Protein AF-A0A1X7LDT4-F1 (afdb_monomer_lite)

Secondary structure (DSSP, 8-state):
---EEEEESS--HHHHHHHHHHHHHHHHHHTSPPEEEEESS----SSGGGEEEEEEHHHHTSTT-S---SSPPPTT-EEEEEETTTEEEEEESSHHHHHHHHHHHHHHHHHHHTT-SS-PPPHHHHHSS---EETTEE---

Organism: NCBI:txid1852522

pLDDT: mean 74.38, std 17.43, range [28.86, 91.44]

Radius of gyration: 14.32 Å; chains: 1; bounding box: 38×32×32 Å

Foldseek 3Di:
DAAEEEEADDADPLQVVLVVLLQVLSCVLQVHRHYYHYDNEQDWDDQQLRYEYFEEVVSCPPPPHPDDDPDDDAQQDWDWDADRGHGIYIYHPHSVNSSVVSNVLSVLSVVVSVVDVPDSDRSCNSPVPDLPDDVHHRPDD

Structure (mmCIF, N/CA/C/O backbone):
data_AF-A0A1X7LDT4-F1
#
_entry.id   AF-A0A1X7LDT4-F1
#
loop_
_atom_site.group_PDB
_atom_site.id
_atom_site.type_symbol
_atom_site.label_atom_id
_atom_site.label_alt_id
_atom_site.label_comp_id
_atom_site.label_asym_id
_atom_site.label_entity_id
_atom_site.label_seq_id
_atom_site.pdbx_PD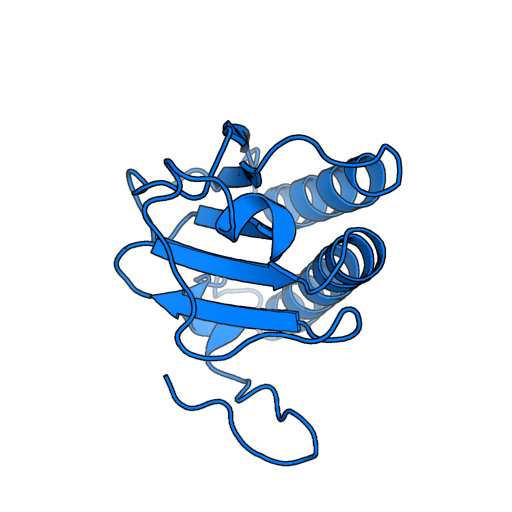B_ins_code
_atom_site.Cartn_x
_atom_site.Cartn_y
_atom_site.Cartn_z
_atom_site.occupancy
_atom_site.B_iso_or_equiv
_atom_site.auth_seq_id
_atom_site.auth_comp_id
_atom_site.auth_asym_id
_atom_site.auth_atom_id
_atom_site.pdbx_PDB_model_num
ATOM 1 N N . MET A 1 1 ? 5.882 2.091 -15.770 1.00 60.62 1 MET A N 1
ATOM 2 C CA . MET A 1 1 ? 5.693 3.532 -15.892 1.00 60.62 1 MET A CA 1
ATOM 3 C C . MET A 1 1 ? 6.177 4.168 -14.591 1.00 60.62 1 MET A C 1
ATOM 5 O O . MET A 1 1 ? 7.346 3.923 -14.309 1.00 60.62 1 MET A O 1
ATOM 9 N N . THR A 1 2 ? 5.415 4.981 -13.855 1.00 72.88 2 THR A N 1
ATOM 10 C CA . THR A 1 2 ? 5.862 5.616 -12.595 1.00 72.88 2 THR A CA 1
ATOM 11 C C . THR A 1 2 ? 5.106 5.005 -11.421 1.00 72.88 2 THR A C 1
ATOM 13 O O . THR A 1 2 ? 3.879 5.022 -11.416 1.00 72.88 2 THR A O 1
ATOM 16 N N . MET A 1 3 ? 5.834 4.502 -10.423 1.00 82.88 3 MET A N 1
ATOM 17 C CA . MET A 1 3 ? 5.241 3.898 -9.227 1.00 82.88 3 MET A CA 1
ATOM 18 C C . MET A 1 3 ? 4.590 4.942 -8.323 1.00 82.88 3 MET A C 1
ATOM 20 O O . MET A 1 3 ? 5.165 6.011 -8.115 1.00 82.88 3 MET A O 1
ATOM 24 N N . THR A 1 4 ? 3.438 4.609 -7.738 1.00 87.00 4 THR A N 1
ATOM 25 C CA . THR A 1 4 ? 2.721 5.504 -6.816 1.00 87.00 4 THR A CA 1
ATOM 26 C C . THR A 1 4 ? 2.432 4.819 -5.479 1.00 87.00 4 THR A C 1
ATOM 28 O O . THR A 1 4 ? 1.757 3.793 -5.424 1.00 87.00 4 THR A O 1
ATOM 31 N N . LEU A 1 5 ? 2.920 5.405 -4.387 1.00 89.56 5 LEU A N 1
ATOM 32 C CA . LEU A 1 5 ? 2.488 5.121 -3.021 1.00 89.56 5 LEU A CA 1
ATOM 33 C C . LEU A 1 5 ? 1.248 5.964 -2.722 1.00 89.56 5 LEU A C 1
ATOM 35 O O . LEU A 1 5 ? 1.303 7.187 -2.812 1.00 89.56 5 LEU A O 1
ATOM 39 N N . ILE A 1 6 ? 0.136 5.329 -2.370 1.00 89.75 6 ILE A N 1
ATOM 40 C CA . ILE A 1 6 ? -1.109 6.003 -1.997 1.00 89.75 6 ILE A CA 1
ATOM 41 C C . ILE A 1 6 ? -1.336 5.767 -0.514 1.00 89.75 6 ILE A C 1
ATOM 43 O O . ILE A 1 6 ? -1.577 4.640 -0.092 1.00 89.75 6 ILE A O 1
ATOM 47 N N . VAL A 1 7 ? -1.261 6.828 0.276 1.00 89.38 7 VAL A N 1
ATOM 48 C CA . VAL A 1 7 ? -1.309 6.745 1.734 1.00 89.38 7 VAL A CA 1
ATOM 49 C C . VAL A 1 7 ? -2.595 7.378 2.235 1.00 89.38 7 VAL A C 1
ATOM 51 O O . VAL A 1 7 ? -2.859 8.557 1.984 1.00 89.38 7 VAL A O 1
ATOM 54 N N . ALA A 1 8 ? -3.399 6.598 2.950 1.00 84.94 8 ALA A N 1
ATOM 55 C CA . ALA A 1 8 ? -4.583 7.120 3.611 1.00 84.94 8 ALA A CA 1
ATOM 56 C C . ALA A 1 8 ? -4.181 7.991 4.816 1.00 84.94 8 ALA A C 1
ATOM 58 O O . ALA A 1 8 ? -3.326 7.604 5.612 1.00 84.94 8 ALA A O 1
ATOM 59 N N . LYS A 1 9 ? -4.786 9.178 4.934 1.00 84.25 9 LYS A N 1
ATOM 60 C CA . LYS A 1 9 ? -4.586 10.148 6.019 1.00 84.25 9 LYS A CA 1
ATOM 61 C C . LYS A 1 9 ? -5.714 10.093 7.060 1.00 84.25 9 LYS A C 1
ATOM 63 O O . LYS A 1 9 ? -6.844 9.757 6.707 1.00 84.25 9 LYS A O 1
ATOM 68 N N . PRO A 1 10 ? -5.449 10.520 8.311 1.00 78.94 10 PRO A N 1
ATOM 69 C CA . PRO A 1 10 ? -4.152 10.970 8.839 1.00 78.94 10 PRO A CA 1
ATOM 70 C C . PRO A 1 10 ? -3.166 9.808 9.022 1.00 78.94 10 PRO A C 1
ATOM 72 O O . PRO A 1 10 ? -3.591 8.662 9.108 1.00 78.94 10 PRO A O 1
ATOM 75 N N . VAL A 1 11 ? -1.871 10.126 9.040 1.00 76.25 11 VAL A N 1
ATOM 76 C CA . VAL A 1 11 ? -0.768 9.185 9.293 1.00 76.25 11 VAL A CA 1
ATOM 77 C C . VAL A 1 11 ? 0.141 9.820 10.339 1.00 76.25 11 VAL A C 1
ATOM 79 O O . VAL A 1 11 ? 0.432 11.012 10.226 1.00 76.25 11 VAL A O 1
ATOM 82 N N . ALA A 1 12 ? 0.570 9.055 11.336 1.00 77.25 12 ALA A N 1
ATOM 83 C CA . ALA A 1 12 ? 1.532 9.523 12.328 1.00 77.25 12 ALA A CA 1
ATOM 84 C C . ALA A 1 12 ? 2.914 9.860 11.732 1.00 77.25 12 ALA A C 1
ATOM 86 O O . ALA A 1 12 ? 3.329 9.303 10.714 1.00 77.25 12 ALA A O 1
ATOM 87 N N . GLU A 1 13 ? 3.654 10.750 12.404 1.00 76.12 13 GLU A N 1
ATOM 88 C CA . GLU A 1 13 ? 4.995 11.199 11.982 1.00 76.12 13 GLU A CA 1
ATOM 89 C C . GLU A 1 13 ? 5.986 10.033 11.844 1.00 76.12 13 GLU A C 1
ATOM 91 O O . GLU A 1 13 ? 6.790 9.996 10.917 1.00 76.12 13 GLU A O 1
ATOM 96 N N . ASN A 1 14 ? 5.874 9.027 12.717 1.00 72.69 14 ASN A N 1
ATOM 97 C CA . ASN A 1 14 ? 6.671 7.798 12.683 1.00 72.69 14 ASN A CA 1
ATOM 98 C C . ASN A 1 14 ? 6.256 6.819 11.571 1.00 72.69 14 ASN A C 1
ATOM 100 O O . ASN A 1 14 ? 6.593 5.646 11.650 1.00 72.69 14 ASN A O 1
ATOM 104 N N . ILE A 1 15 ? 5.404 7.234 10.638 1.00 83.81 15 ILE A N 1
ATOM 105 C CA . ILE A 1 15 ? 5.151 6.510 9.392 1.00 83.81 15 ILE A CA 1
ATOM 106 C C . ILE A 1 15 ? 5.756 7.295 8.227 1.00 83.81 15 ILE A C 1
ATOM 108 O O . ILE A 1 15 ? 6.117 6.706 7.214 1.00 83.81 15 ILE A O 1
ATOM 112 N N . GLU A 1 16 ? 5.913 8.618 8.344 1.00 86.31 16 GLU A N 1
ATOM 113 C CA . GLU A 1 16 ? 6.476 9.441 7.272 1.00 86.31 16 GLU A CA 1
ATOM 114 C C . GLU A 1 16 ? 7.920 9.053 6.935 1.00 86.31 16 GLU A C 1
ATOM 116 O O . GLU A 1 16 ? 8.267 9.000 5.754 1.00 86.31 16 GLU A O 1
ATOM 121 N N . ALA A 1 17 ? 8.745 8.724 7.933 1.00 87.75 17 ALA A N 1
ATOM 122 C CA . ALA A 1 17 ? 10.119 8.274 7.707 1.00 87.75 17 ALA A CA 1
ATOM 123 C C . ALA A 1 17 ? 10.166 6.933 6.947 1.00 87.75 17 ALA A C 1
ATOM 125 O O . ALA A 1 17 ? 10.919 6.766 5.987 1.00 87.75 17 ALA A O 1
ATOM 126 N N . GLU A 1 18 ? 9.307 5.992 7.320 1.00 89.69 18 GLU A N 1
ATOM 127 C CA . GLU A 1 18 ? 9.178 4.666 6.724 1.00 89.69 18 GLU A CA 1
ATOM 128 C C . GLU A 1 18 ? 8.610 4.753 5.304 1.00 89.69 18 GLU A C 1
ATOM 130 O O . GLU A 1 18 ? 9.028 4.009 4.416 1.00 89.69 18 GLU A O 1
ATOM 135 N N . LEU A 1 19 ? 7.694 5.694 5.060 1.00 90.62 19 LEU A N 1
ATOM 136 C CA . LEU A 1 19 ? 7.178 6.008 3.729 1.00 90.62 19 LEU A CA 1
ATOM 137 C C . LEU A 1 19 ? 8.257 6.601 2.826 1.00 90.62 19 LEU A C 1
ATOM 139 O O . LEU A 1 19 ? 8.335 6.221 1.659 1.00 90.62 19 LEU A O 1
ATOM 143 N N . GLN A 1 20 ? 9.086 7.509 3.346 1.00 91.31 20 GLN A N 1
ATOM 144 C CA . GLN A 1 20 ? 10.212 8.078 2.602 1.00 91.31 20 GLN A CA 1
ATOM 145 C C . GLN A 1 20 ? 11.237 7.002 2.237 1.00 91.31 20 GLN A C 1
ATOM 147 O O . GLN A 1 20 ? 11.687 6.944 1.092 1.00 91.31 20 GLN A O 1
ATOM 152 N N . GLU A 1 21 ? 11.558 6.105 3.169 1.00 91.44 21 GLU A N 1
ATOM 153 C CA . GLU A 1 21 ? 12.454 4.980 2.898 1.00 91.44 21 GLU A CA 1
ATOM 154 C C . GLU A 1 21 ? 11.850 4.030 1.854 1.00 91.44 21 GLU A C 1
ATOM 156 O O . GLU A 1 21 ? 12.514 3.661 0.884 1.00 91.44 21 GLU A O 1
ATOM 161 N N . LEU A 1 22 ? 10.564 3.688 1.969 1.00 89.94 22 LEU A N 1
ATOM 162 C CA . LEU A 1 22 ? 9.872 2.863 0.977 1.00 89.94 22 LEU A CA 1
ATOM 163 C C . LEU A 1 22 ? 9.832 3.539 -0.406 1.00 89.94 22 LEU A C 1
ATOM 165 O O . LEU A 1 22 ? 10.062 2.886 -1.427 1.00 89.94 22 LEU A O 1
ATOM 169 N N . GLN A 1 23 ? 9.591 4.850 -0.462 1.00 91.19 23 GLN A N 1
ATOM 170 C CA . GLN A 1 23 ? 9.651 5.638 -1.694 1.00 91.19 23 GLN A CA 1
ATOM 171 C C . GLN A 1 23 ? 11.055 5.597 -2.309 1.00 91.19 23 GLN A C 1
ATOM 173 O O . GLN A 1 23 ? 11.198 5.446 -3.529 1.00 91.19 23 GLN A O 1
ATOM 178 N N . HIS A 1 24 ? 12.095 5.708 -1.482 1.00 89.69 24 HIS A N 1
ATOM 179 C CA . HIS A 1 24 ? 13.485 5.624 -1.914 1.00 89.69 24 HIS A CA 1
ATOM 180 C C . HIS A 1 24 ? 13.823 4.236 -2.474 1.00 89.69 24 HIS A C 1
ATOM 182 O O . HIS A 1 24 ? 14.422 4.137 -3.551 1.00 89.69 24 HIS A O 1
ATOM 188 N N . VAL A 1 25 ? 13.369 3.167 -1.810 1.00 86.69 25 VAL A N 1
ATOM 189 C CA . VAL A 1 25 ? 13.483 1.786 -2.302 1.00 86.69 25 VAL A CA 1
ATOM 190 C C . VAL A 1 25 ? 12.849 1.660 -3.679 1.00 86.69 25 VAL A C 1
ATOM 192 O O . VAL A 1 25 ? 13.520 1.266 -4.629 1.00 86.69 25 VAL A O 1
ATOM 195 N N . LEU A 1 26 ? 11.582 2.049 -3.825 1.00 83.75 26 LEU A N 1
ATOM 196 C CA . LEU A 1 26 ? 10.871 1.950 -5.101 1.00 83.75 26 LEU A CA 1
ATOM 197 C C . LEU A 1 26 ? 11.542 2.771 -6.203 1.00 83.75 26 LEU A C 1
ATOM 199 O O . LEU A 1 26 ? 11.646 2.309 -7.340 1.00 83.75 26 LEU A O 1
ATOM 203 N N . THR A 1 27 ? 12.040 3.960 -5.869 1.00 83.88 27 THR A N 1
ATOM 204 C CA . THR A 1 27 ? 12.763 4.811 -6.819 1.00 83.88 27 THR A CA 1
ATOM 205 C C . THR A 1 27 ? 14.038 4.139 -7.313 1.00 83.88 27 THR A C 1
ATOM 207 O O . THR A 1 27 ? 14.305 4.111 -8.515 1.00 83.88 27 THR A O 1
ATOM 210 N N . THR A 1 28 ? 14.795 3.549 -6.389 1.00 83.44 28 THR A N 1
ATOM 211 C CA . THR A 1 28 ? 16.038 2.831 -6.684 1.00 83.44 28 THR A CA 1
ATOM 212 C C . THR A 1 28 ? 15.770 1.609 -7.556 1.00 83.44 28 THR A C 1
ATOM 214 O O . THR A 1 28 ? 16.419 1.429 -8.583 1.00 83.44 28 THR A O 1
ATOM 217 N N . LEU A 1 29 ? 14.771 0.801 -7.195 1.00 77.25 29 LEU A N 1
ATOM 218 C CA . LEU A 1 29 ? 14.446 -0.437 -7.905 1.00 77.25 29 LEU A CA 1
ATOM 219 C C . LEU A 1 29 ? 13.871 -0.199 -9.302 1.00 77.25 29 LEU A C 1
ATOM 221 O O . LEU A 1 29 ? 14.105 -0.990 -10.213 1.00 77.25 29 LEU A O 1
ATOM 225 N N . THR A 1 30 ? 13.125 0.889 -9.491 1.00 74.38 30 THR A N 1
ATOM 226 C CA . THR A 1 30 ? 12.500 1.200 -10.786 1.00 74.38 30 THR A CA 1
ATOM 227 C C . THR A 1 30 ? 13.313 2.160 -11.652 1.00 74.38 30 THR A C 1
ATOM 229 O O . THR A 1 30 ? 12.947 2.385 -12.809 1.00 74.38 30 THR A O 1
ATOM 232 N N . ALA A 1 31 ? 14.406 2.720 -11.117 1.00 77.00 31 ALA A N 1
ATOM 233 C CA . ALA A 1 31 ? 15.186 3.806 -11.717 1.00 77.00 31 ALA A CA 1
ATOM 234 C C . ALA A 1 31 ? 14.318 5.007 -12.150 1.00 77.00 31 ALA A C 1
ATOM 236 O O . ALA A 1 31 ? 14.621 5.702 -13.123 1.00 77.00 31 ALA A O 1
ATOM 237 N N . ARG A 1 32 ? 13.194 5.227 -11.458 1.00 77.19 32 ARG A N 1
ATOM 238 C CA . ARG A 1 32 ? 12.208 6.274 -11.743 1.00 77.19 32 ARG A CA 1
ATOM 239 C C . ARG A 1 32 ? 11.673 6.834 -10.431 1.00 77.19 32 ARG A C 1
ATOM 241 O O . ARG A 1 32 ? 11.413 6.044 -9.533 1.00 77.19 32 ARG A O 1
ATOM 248 N N . PRO A 1 33 ? 11.457 8.153 -10.303 1.00 84.31 33 PRO A N 1
ATOM 249 C CA . PRO A 1 33 ? 10.928 8.728 -9.069 1.00 84.31 33 PRO A CA 1
ATOM 250 C C . PRO A 1 33 ? 9.577 8.112 -8.694 1.00 84.31 33 PRO A C 1
ATOM 252 O O . PRO A 1 33 ? 8.615 8.270 -9.441 1.00 84.31 33 PRO A O 1
ATOM 255 N N . ALA A 1 34 ? 9.493 7.431 -7.552 1.00 85.62 34 ALA A N 1
ATOM 256 C CA . ALA A 1 34 ? 8.213 6.994 -7.006 1.00 85.62 34 ALA A CA 1
ATOM 257 C C . ALA A 1 34 ? 7.454 8.210 -6.455 1.00 85.62 34 ALA A C 1
ATOM 259 O O . ALA A 1 34 ? 8.036 9.065 -5.786 1.00 85.62 34 ALA A O 1
ATOM 260 N N . GLN A 1 35 ? 6.160 8.308 -6.742 1.00 88.94 35 GLN A N 1
ATOM 261 C CA . GLN A 1 35 ? 5.303 9.384 -6.248 1.00 88.94 35 GLN A CA 1
ATOM 262 C C . GLN A 1 35 ? 4.625 8.964 -4.948 1.00 88.94 35 GLN A C 1
ATOM 264 O O . GLN A 1 35 ? 4.264 7.801 -4.792 1.00 88.94 35 GLN A O 1
ATOM 269 N N . VAL A 1 36 ? 4.422 9.912 -4.035 1.00 89.88 36 VAL A N 1
ATOM 270 C CA . VAL A 1 36 ? 3.582 9.719 -2.848 1.00 89.88 36 VAL A CA 1
ATOM 271 C C . VAL A 1 36 ? 2.352 10.597 -3.008 1.00 89.88 36 VAL A C 1
ATOM 273 O O . VAL A 1 36 ? 2.460 11.816 -3.136 1.00 89.88 36 VAL A O 1
ATOM 276 N N . ALA A 1 37 ? 1.187 9.968 -3.021 1.00 88.69 37 ALA A N 1
ATOM 277 C CA . ALA A 1 37 ? -0.106 10.619 -3.016 1.00 88.69 37 ALA A CA 1
ATOM 278 C C . ALA A 1 37 ? -0.787 10.349 -1.676 1.00 88.69 37 ALA A C 1
ATOM 280 O O . ALA A 1 37 ? -0.758 9.232 -1.161 1.00 88.69 37 ALA A O 1
ATOM 281 N N . TYR A 1 38 ? -1.426 11.372 -1.122 1.00 88.19 38 TYR A N 1
ATOM 282 C CA . TYR A 1 38 ? -2.206 11.240 0.100 1.00 88.19 38 TYR A CA 1
ATOM 283 C C . TYR A 1 38 ? -3.687 11.313 -0.240 1.00 88.19 38 TYR A C 1
ATOM 285 O O . TYR A 1 38 ? -4.105 12.217 -0.962 1.00 88.19 38 TYR A O 1
ATOM 293 N N . SER A 1 39 ? -4.472 10.390 0.302 1.00 85.44 39 SER A N 1
ATOM 294 C CA . SER A 1 39 ? -5.931 10.385 0.168 1.00 85.44 39 SER A CA 1
ATOM 295 C C . SER A 1 39 ? -6.584 10.225 1.536 1.00 85.44 39 SER A C 1
ATOM 297 O O . SER A 1 39 ? -5.931 9.874 2.514 1.00 85.44 39 SER A O 1
ATOM 299 N N . THR A 1 40 ? -7.872 10.524 1.646 1.00 75.88 40 THR A N 1
ATOM 300 C CA . THR A 1 40 ? -8.629 10.325 2.893 1.00 75.88 40 THR A CA 1
ATOM 301 C C . THR A 1 40 ? -8.976 8.850 3.111 1.00 75.88 40 THR A C 1
ATOM 303 O O . THR A 1 40 ? -9.147 8.413 4.244 1.00 75.88 40 THR A O 1
ATOM 306 N N . PHE A 1 41 ? -9.074 8.066 2.039 1.00 76.31 41 PHE A N 1
ATOM 307 C CA . PHE A 1 41 ? -9.359 6.634 2.086 1.00 76.31 41 PHE A CA 1
ATOM 308 C C . PHE A 1 41 ? -8.750 5.929 0.869 1.00 76.31 41 PHE A C 1
ATOM 310 O O . PHE A 1 41 ? -8.219 6.562 -0.039 1.00 76.31 41 PHE A O 1
ATOM 317 N N . VAL A 1 42 ? -8.806 4.598 0.859 1.00 72.81 42 VAL A N 1
ATOM 318 C CA . VAL A 1 42 ? -8.378 3.789 -0.288 1.00 72.81 42 VAL A CA 1
ATOM 319 C C . VAL A 1 42 ? -9.305 4.035 -1.482 1.00 72.81 42 VAL A C 1
ATOM 321 O O . VAL A 1 42 ? -10.519 3.894 -1.356 1.00 72.81 42 VAL A O 1
ATOM 324 N N . GLU A 1 43 ? -8.741 4.357 -2.646 1.00 71.31 43 GLU A N 1
ATOM 325 C CA . GLU A 1 43 ? -9.483 4.688 -3.871 1.00 71.31 43 GLU A CA 1
ATOM 326 C C . GLU A 1 43 ? -9.096 3.783 -5.050 1.00 71.31 43 GLU A C 1
ATOM 328 O O . GLU A 1 43 ? -8.128 3.027 -4.995 1.00 71.31 43 GLU A O 1
ATOM 333 N N . THR A 1 44 ? -9.870 3.843 -6.139 1.00 70.62 44 THR A N 1
ATOM 334 C CA . THR A 1 44 ? -9.505 3.156 -7.390 1.00 70.62 44 THR A CA 1
ATOM 335 C C . THR A 1 44 ? -8.362 3.906 -8.069 1.00 70.62 44 THR A C 1
ATOM 337 O O . THR A 1 44 ?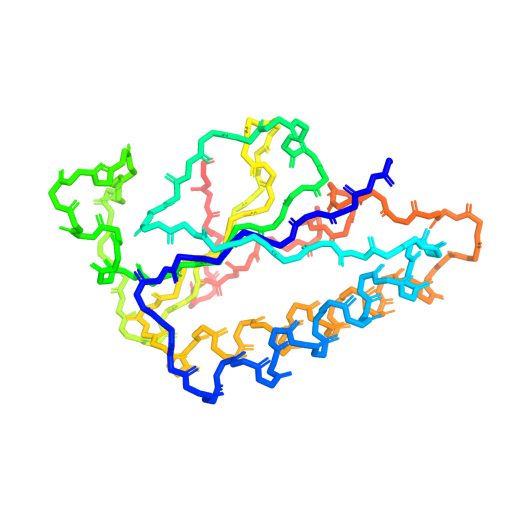 -8.424 5.125 -8.210 1.00 70.62 44 THR A O 1
ATOM 340 N N . VAL A 1 45 ? -7.336 3.182 -8.517 1.00 71.00 45 VAL A N 1
ATOM 341 C CA . VAL A 1 45 ? -6.103 3.787 -9.040 1.00 71.00 45 VAL A CA 1
ATOM 342 C C . VAL A 1 45 ? -6.058 3.745 -10.560 1.00 71.00 45 VAL A C 1
ATOM 344 O O . VAL A 1 45 ? -6.444 2.757 -11.183 1.00 71.00 45 VAL A O 1
ATOM 347 N N . VAL A 1 46 ? -5.526 4.808 -11.163 1.00 66.94 46 VAL A N 1
ATOM 348 C CA . VAL A 1 46 ? -5.137 4.825 -12.576 1.00 66.94 46 VAL A CA 1
ATOM 349 C C . VAL A 1 46 ? -3.778 4.123 -12.687 1.00 66.94 46 VAL A C 1
ATOM 351 O O . VAL A 1 46 ? -2.777 4.661 -12.230 1.00 66.94 46 VAL A O 1
ATOM 354 N N . ASN A 1 47 ? -3.745 2.928 -13.285 1.00 69.50 47 ASN A N 1
ATOM 355 C CA . ASN A 1 47 ? -2.601 1.990 -13.323 1.00 69.50 47 ASN A CA 1
ATOM 356 C C . ASN A 1 47 ? -2.343 1.238 -12.004 1.00 69.50 47 ASN A C 1
ATOM 358 O O . ASN A 1 47 ? -1.264 1.336 -11.419 1.00 69.50 47 ASN A O 1
ATOM 362 N N . PRO A 1 48 ? -3.309 0.422 -11.559 1.00 74.50 48 PRO A N 1
ATOM 363 C CA . PRO A 1 48 ? -3.236 -0.284 -10.283 1.00 74.50 48 PRO A CA 1
ATOM 364 C C . PRO A 1 48 ? -2.011 -1.190 -10.132 1.00 74.50 48 PRO A C 1
ATOM 366 O O . PRO A 1 48 ? -1.413 -1.231 -9.066 1.00 74.50 48 PRO A O 1
ATOM 369 N N . LYS A 1 49 ? -1.545 -1.856 -11.196 1.00 75.44 49 LYS A N 1
ATOM 370 C CA . LYS A 1 49 ? -0.333 -2.697 -11.127 1.00 75.44 49 LYS A CA 1
ATOM 371 C C . LYS A 1 49 ? 0.933 -1.941 -10.695 1.00 75.44 49 LYS A C 1
ATOM 373 O O . LYS A 1 49 ? 1.906 -2.583 -10.317 1.00 75.44 49 LYS A O 1
ATOM 378 N N . GLU A 1 50 ? 0.927 -0.610 -10.761 1.00 79.88 50 GLU A N 1
ATOM 379 C CA . GLU A 1 50 ? 2.045 0.262 -10.381 1.00 79.88 50 GLU A CA 1
ATOM 380 C C . GLU A 1 50 ? 1.765 1.062 -9.100 1.00 79.88 50 GLU A C 1
ATOM 382 O O . GLU A 1 50 ? 2.443 2.053 -8.818 1.00 79.88 50 GLU A O 1
ATOM 387 N N . SER A 1 51 ? 0.770 0.647 -8.311 1.00 85.75 51 SER A N 1
ATOM 388 C CA . SER A 1 51 ? 0.417 1.312 -7.061 1.00 85.75 51 SER A CA 1
ATOM 389 C C . SER A 1 51 ? 0.534 0.424 -5.834 1.00 85.75 51 SER A C 1
ATOM 391 O O . SER A 1 51 ? 0.211 -0.765 -5.870 1.00 85.75 51 SER A O 1
ATOM 393 N N . ILE A 1 52 ? 0.943 1.049 -4.730 1.00 89.25 52 ILE A N 1
ATOM 394 C CA . ILE A 1 52 ? 0.901 0.471 -3.390 1.00 89.25 52 ILE A CA 1
ATOM 395 C C . ILE A 1 52 ? 0.046 1.379 -2.515 1.00 89.25 52 ILE A C 1
ATOM 397 O O . ILE A 1 52 ? 0.384 2.538 -2.291 1.00 89.25 52 ILE A O 1
ATOM 401 N N . GLN A 1 53 ? -1.066 0.850 -2.031 1.00 89.94 53 GLN A N 1
ATOM 402 C CA . GLN A 1 53 ? -1.998 1.525 -1.147 1.00 89.94 53 GLN A CA 1
ATOM 403 C C . GLN A 1 53 ? -1.692 1.141 0.297 1.00 89.94 53 GLN A C 1
ATOM 405 O O . GLN A 1 53 ? -1.583 -0.041 0.609 1.00 89.94 53 GLN A O 1
ATOM 410 N N . LEU A 1 54 ? -1.571 2.129 1.175 1.00 91.25 54 LEU A N 1
ATOM 411 C CA . LEU A 1 54 ? -1.213 1.960 2.579 1.00 91.25 54 LEU A CA 1
ATOM 412 C C . LEU A 1 54 ? -2.321 2.568 3.441 1.00 91.25 54 LEU A C 1
ATOM 414 O O . LEU A 1 54 ? -2.642 3.751 3.302 1.00 91.25 54 LEU A O 1
ATOM 418 N N . THR A 1 55 ? -2.933 1.758 4.304 1.00 90.75 55 THR A N 1
ATOM 419 C CA . THR A 1 55 ? -4.039 2.199 5.161 1.00 90.75 55 THR A CA 1
ATOM 420 C C . THR A 1 55 ? -4.100 1.428 6.480 1.00 90.75 55 THR A C 1
ATOM 422 O O . THR A 1 55 ? -3.510 0.358 6.623 1.00 90.75 55 THR A O 1
ATOM 425 N N . THR A 1 56 ? -4.842 1.960 7.448 1.00 90.25 56 THR A N 1
ATOM 426 C CA . THR A 1 56 ? -5.180 1.313 8.714 1.00 90.25 56 THR A CA 1
ATOM 427 C C . THR A 1 56 ? -6.653 0.908 8.762 1.00 90.25 56 THR A C 1
ATOM 429 O O . THR A 1 56 ? -7.501 1.456 8.047 1.00 90.25 56 THR A O 1
ATOM 432 N N . ILE A 1 57 ? -7.010 -0.009 9.664 1.00 88.38 57 ILE A N 1
ATOM 433 C CA . ILE A 1 57 ? -8.418 -0.374 9.900 1.00 88.38 57 ILE A CA 1
ATOM 434 C C . ILE A 1 57 ? -9.277 0.833 10.282 1.00 88.38 57 ILE A C 1
ATOM 436 O O . ILE A 1 57 ? -10.448 0.897 9.910 1.00 88.38 57 ILE A O 1
ATOM 440 N N . GLN A 1 58 ? -8.713 1.801 11.010 1.00 86.00 58 GLN A N 1
ATOM 441 C CA . GLN A 1 58 ? -9.442 2.980 11.468 1.00 86.00 58 GLN A CA 1
ATOM 442 C C . GLN A 1 58 ? -9.870 3.844 10.279 1.00 86.00 58 GLN A C 1
ATOM 444 O O . GLN A 1 58 ? -11.001 4.325 10.235 1.00 86.00 58 GLN A O 1
ATOM 449 N N . GLN A 1 59 ? -8.998 3.974 9.281 1.00 86.38 59 GLN A N 1
ATOM 450 C CA . GLN A 1 59 ? -9.290 4.698 8.047 1.00 86.38 59 GLN A CA 1
ATOM 451 C C . GLN A 1 59 ? -10.316 3.943 7.187 1.00 86.38 59 GLN A C 1
ATOM 453 O O . GLN A 1 59 ? -11.212 4.557 6.610 1.00 86.38 59 GLN A O 1
ATOM 458 N N . LEU A 1 60 ? -10.275 2.605 7.165 1.00 84.19 60 LEU A N 1
ATOM 459 C CA . LEU A 1 60 ? -11.307 1.802 6.495 1.00 84.19 60 LEU A CA 1
ATOM 460 C C . LEU A 1 60 ? -12.682 1.889 7.166 1.00 84.19 60 LEU A C 1
ATOM 462 O O . LEU A 1 60 ? -13.697 1.769 6.478 1.00 84.19 60 LEU A O 1
ATOM 466 N N . LYS A 1 61 ? -12.730 2.116 8.484 1.00 84.06 61 LYS A N 1
ATOM 467 C CA . LYS A 1 61 ? -13.972 2.336 9.243 1.00 84.06 61 LYS A CA 1
ATOM 468 C C . LYS A 1 61 ? -14.622 3.696 8.941 1.00 84.06 61 LYS A C 1
ATOM 470 O O . LYS A 1 61 ? -15.756 3.924 9.360 1.00 84.06 61 LYS A O 1
ATOM 475 N N . HIS A 1 62 ? -13.964 4.581 8.186 1.00 82.31 62 HIS A N 1
ATOM 476 C CA . HIS A 1 62 ? -14.539 5.865 7.793 1.00 82.31 62 HIS A CA 1
ATOM 477 C C . HIS A 1 62 ? -15.842 5.681 6.983 1.00 82.31 62 HIS A C 1
ATOM 479 O O . HIS A 1 62 ? -15.867 4.867 6.053 1.00 82.31 62 HIS A O 1
ATOM 485 N N . PRO A 1 63 ? -16.921 6.450 7.255 1.00 80.06 63 PRO A N 1
ATOM 486 C CA . PRO A 1 63 ? -18.227 6.256 6.614 1.00 80.06 63 PRO A CA 1
ATOM 487 C C . PRO A 1 63 ? -18.176 6.252 5.086 1.00 80.06 63 PRO A C 1
ATOM 489 O O . PRO A 1 63 ? -18.841 5.440 4.450 1.00 80.06 63 PRO A O 1
ATOM 492 N N . PHE A 1 64 ? -17.326 7.102 4.508 1.00 78.38 64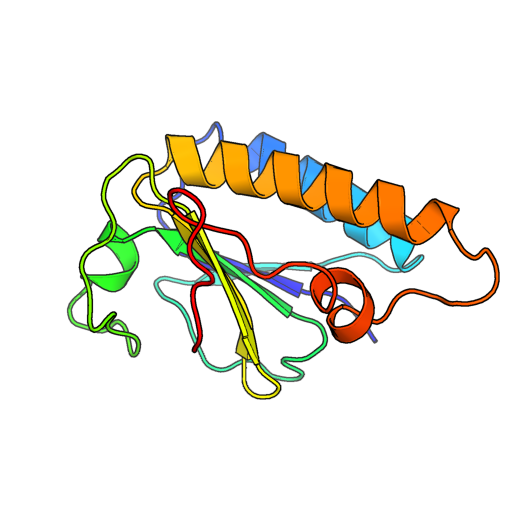 PHE A N 1
ATOM 493 C CA . PHE A 1 64 ? -17.176 7.252 3.060 1.00 78.38 64 PHE A CA 1
ATOM 494 C C . PHE A 1 64 ? -16.103 6.354 2.435 1.00 78.38 64 PHE A C 1
ATOM 496 O O . PHE A 1 64 ? -15.912 6.409 1.226 1.00 78.38 64 PHE A O 1
ATOM 503 N N . SER A 1 65 ? -15.401 5.528 3.222 1.00 77.62 65 SER A N 1
ATOM 504 C CA . SER A 1 65 ? -14.452 4.575 2.642 1.00 77.62 65 SER A CA 1
ATOM 505 C C . SER A 1 65 ? -15.210 3.606 1.715 1.00 77.62 65 SER A C 1
ATOM 507 O O . SER A 1 65 ? -16.219 3.036 2.142 1.00 77.62 65 SER A O 1
ATOM 509 N N . PRO A 1 66 ? -14.753 3.379 0.473 1.00 75.44 66 PRO A N 1
ATOM 510 C CA . PRO A 1 66 ? -15.384 2.435 -0.448 1.00 75.44 66 PRO A CA 1
ATOM 511 C C . PRO A 1 66 ? -15.035 0.974 -0.121 1.00 75.44 66 PRO A C 1
ATOM 513 O O . PRO A 1 66 ? -15.602 0.059 -0.716 1.00 75.44 66 PRO A O 1
ATOM 516 N N . PHE A 1 67 ? -14.105 0.746 0.811 1.00 76.44 67 PHE A N 1
ATOM 517 C CA . PHE A 1 67 ? -13.629 -0.576 1.202 1.00 76.44 67 PHE A CA 1
ATOM 518 C C . PHE A 1 67 ? -14.097 -0.951 2.608 1.00 76.44 67 PHE A C 1
ATOM 520 O O . PHE A 1 67 ? -13.989 -0.173 3.560 1.00 76.44 67 PHE A O 1
ATOM 527 N N . ARG A 1 68 ? -14.590 -2.185 2.749 1.00 79.56 68 ARG A N 1
ATOM 528 C CA . ARG A 1 68 ? -14.913 -2.809 4.036 1.00 79.56 68 ARG A CA 1
ATOM 529 C C . ARG A 1 68 ? -14.340 -4.214 4.067 1.00 79.56 68 ARG A C 1
ATOM 531 O O . ARG A 1 68 ? -14.528 -4.985 3.128 1.00 79.56 68 ARG A O 1
ATOM 538 N N . LEU A 1 69 ? -13.655 -4.537 5.156 1.00 78.12 69 LEU A N 1
ATOM 539 C CA . LEU A 1 69 ? -13.217 -5.899 5.415 1.00 78.12 69 LEU A CA 1
ATOM 540 C C . LEU A 1 69 ? -14.390 -6.725 5.935 1.00 78.12 69 LEU A C 1
ATOM 542 O O . LEU A 1 69 ? -15.215 -6.233 6.703 1.00 78.12 69 LEU A O 1
ATOM 546 N N . LYS A 1 70 ? -14.456 -7.989 5.511 1.00 78.94 70 LYS A N 1
ATOM 547 C CA . LYS A 1 70 ? -15.441 -8.953 6.023 1.00 78.94 70 LYS A CA 1
ATOM 548 C C . LYS A 1 70 ? -15.083 -9.458 7.424 1.00 78.94 70 LYS A C 1
ATOM 550 O O . LYS A 1 70 ? -15.970 -9.882 8.153 1.00 78.94 70 LYS A O 1
ATOM 555 N N . GLN A 1 71 ? -13.799 -9.416 7.770 1.00 76.88 71 GLN A N 1
ATOM 556 C CA . GLN A 1 71 ? -13.252 -9.827 9.056 1.00 76.88 71 GLN A CA 1
ATOM 557 C C . GLN A 1 71 ? -12.533 -8.640 9.699 1.00 76.88 71 GLN A C 1
ATOM 559 O O . GLN A 1 71 ? -11.866 -7.871 9.004 1.00 76.88 71 GLN A O 1
ATOM 564 N N . GLU A 1 72 ? -12.677 -8.485 11.014 1.00 79.88 72 GLU A N 1
ATOM 565 C CA . GLU A 1 72 ? -11.894 -7.501 11.757 1.00 79.88 72 GLU A CA 1
ATOM 566 C C . GLU A 1 72 ? -10.442 -7.969 11.897 1.00 79.88 72 GLU A C 1
ATOM 568 O O . GLU A 1 72 ? -10.182 -9.117 12.255 1.00 79.88 72 GLU A O 1
ATOM 573 N N . LEU A 1 73 ? -9.515 -7.058 11.607 1.00 81.94 73 LEU A N 1
ATOM 574 C CA . LEU A 1 73 ? -8.093 -7.201 11.910 1.00 81.94 73 LEU A CA 1
ATOM 575 C C . LEU A 1 73 ? -7.850 -6.684 13.333 1.00 81.94 73 LEU A C 1
ATOM 577 O O . LEU A 1 73 ? -8.391 -5.635 13.700 1.00 81.94 73 LEU A O 1
ATOM 581 N N . GLN A 1 74 ? -7.051 -7.411 14.110 1.00 87.50 74 GLN A N 1
ATOM 582 C CA . GLN A 1 74 ? -6.531 -6.953 15.401 1.00 87.50 74 GLN A CA 1
ATOM 583 C C . GLN A 1 74 ? -5.455 -5.879 15.189 1.00 87.50 74 GLN A C 1
ATOM 585 O O . GLN A 1 74 ? -4.964 -5.704 14.074 1.00 87.50 74 GLN A O 1
ATOM 590 N N . GLU A 1 75 ? -5.077 -5.144 16.238 1.00 86.62 75 GLU A N 1
ATOM 591 C CA . GLU A 1 75 ? -4.121 -4.027 16.131 1.00 86.62 75 GLU A CA 1
ATOM 592 C C . GLU A 1 75 ? -2.732 -4.466 15.636 1.00 86.62 75 GLU A C 1
ATOM 594 O O . GLU A 1 75 ? -2.047 -3.704 14.939 1.00 86.62 75 GLU A O 1
ATOM 599 N N . GLU A 1 76 ? -2.345 -5.700 15.967 1.00 85.81 76 GLU A N 1
ATOM 600 C CA . GLU A 1 76 ? -1.107 -6.371 15.577 1.00 85.81 76 GLU A CA 1
ATOM 601 C C . GLU A 1 76 ? -1.123 -6.955 14.151 1.00 85.81 76 GLU A C 1
ATOM 603 O O . GLU A 1 76 ? -0.066 -7.305 13.617 1.00 85.81 76 GLU A O 1
ATOM 608 N N . ASP A 1 77 ? -2.294 -7.045 13.518 1.00 83.38 77 ASP A N 1
ATOM 609 C CA . ASP A 1 77 ? -2.431 -7.707 12.226 1.00 83.38 77 ASP A CA 1
ATOM 610 C C . ASP A 1 77 ? -2.008 -6.800 11.061 1.00 83.38 77 ASP A C 1
ATOM 612 O O . ASP A 1 77 ? -2.202 -5.580 11.056 1.00 83.38 77 ASP A O 1
ATOM 616 N N . ILE A 1 78 ? -1.462 -7.426 10.016 1.00 84.75 78 ILE A N 1
ATOM 617 C CA . ILE A 1 78 ? -1.173 -6.792 8.728 1.00 84.75 78 ILE A CA 1
ATOM 618 C C . ILE A 1 78 ? -1.741 -7.687 7.631 1.00 84.75 78 ILE A C 1
ATOM 620 O O . ILE A 1 78 ? -1.375 -8.855 7.511 1.00 84.75 78 ILE A O 1
ATOM 624 N N . LEU A 1 79 ? -2.595 -7.114 6.793 1.00 82.12 79 LEU A N 1
ATOM 625 C CA . LEU A 1 79 ? -3.132 -7.747 5.601 1.00 82.12 79 LEU A CA 1
ATOM 626 C C . LEU A 1 79 ? -2.484 -7.123 4.364 1.00 82.12 79 LEU A C 1
ATOM 628 O O . LEU A 1 79 ? -2.575 -5.916 4.153 1.00 82.12 79 LEU A O 1
ATOM 632 N N . ILE A 1 80 ? -1.850 -7.950 3.536 1.00 83.50 80 ILE A N 1
ATOM 633 C CA . ILE A 1 80 ? -1.264 -7.544 2.255 1.00 83.50 80 ILE A CA 1
ATOM 634 C C . ILE A 1 80 ? -1.994 -8.298 1.150 1.00 83.50 80 ILE A C 1
ATOM 636 O O . ILE A 1 80 ? -2.014 -9.526 1.148 1.00 83.50 80 ILE A O 1
ATOM 640 N N . VAL A 1 81 ? -2.601 -7.566 0.220 1.00 78.50 81 VAL A N 1
ATOM 641 C CA . VAL A 1 81 ? -3.382 -8.137 -0.882 1.00 78.50 81 VAL A CA 1
ATOM 642 C C . VAL A 1 81 ? -2.912 -7.531 -2.188 1.00 78.50 81 VAL A C 1
ATOM 644 O O . VAL A 1 81 ? -2.792 -6.315 -2.299 1.00 78.50 81 VAL A O 1
ATOM 647 N N . TYR A 1 82 ? -2.686 -8.372 -3.189 1.00 81.19 82 TYR A N 1
ATOM 648 C CA . TYR A 1 82 ? -2.484 -7.925 -4.559 1.00 81.19 82 TYR A CA 1
ATOM 649 C C . TYR A 1 82 ? -3.763 -8.130 -5.375 1.00 81.19 82 TYR A C 1
ATOM 651 O O . TYR A 1 82 ? -4.417 -9.166 -5.269 1.00 81.19 82 TYR A O 1
ATOM 659 N N . SER A 1 83 ? -4.115 -7.155 -6.211 1.00 75.75 83 SER A N 1
ATOM 660 C CA . SER A 1 83 ? -5.147 -7.318 -7.235 1.00 75.75 83 SER A CA 1
ATOM 661 C C . SER A 1 83 ? -4.827 -6.502 -8.481 1.00 75.75 83 SER A C 1
ATOM 663 O O . SER A 1 83 ? -4.327 -5.382 -8.389 1.00 75.75 83 SER A O 1
ATOM 665 N N . ASP A 1 84 ? -5.238 -6.994 -9.648 1.00 74.69 84 ASP A N 1
ATOM 666 C CA . ASP A 1 84 ? -5.123 -6.242 -10.903 1.00 74.69 84 ASP A CA 1
ATOM 667 C C . ASP A 1 84 ? -5.905 -4.924 -10.894 1.00 74.69 84 ASP A C 1
ATOM 669 O O . ASP A 1 84 ? -5.644 -4.053 -11.715 1.00 74.69 84 ASP A O 1
ATOM 673 N N . ARG A 1 85 ? -6.881 -4.771 -9.989 1.00 75.94 85 ARG A N 1
ATOM 674 C CA . ARG A 1 85 ? -7.751 -3.591 -9.911 1.00 75.94 85 ARG A CA 1
ATOM 675 C C . ARG A 1 85 ? -7.202 -2.481 -9.018 1.00 75.94 85 ARG A C 1
ATOM 677 O O . ARG A 1 85 ? -7.473 -1.320 -9.306 1.00 75.94 85 ARG A O 1
ATOM 684 N N . ASN A 1 86 ? -6.469 -2.825 -7.958 1.00 75.06 86 ASN A N 1
ATOM 685 C CA . ASN A 1 86 ? -6.003 -1.861 -6.948 1.00 75.06 86 ASN A CA 1
ATOM 686 C C . ASN A 1 86 ? -4.486 -1.895 -6.706 1.00 75.06 86 ASN A C 1
ATOM 688 O O . ASN A 1 86 ? -3.972 -1.078 -5.948 1.00 75.06 86 ASN A O 1
ATOM 692 N N . GLY A 1 87 ? -3.766 -2.818 -7.343 1.00 81.50 87 GLY A N 1
ATOM 693 C CA . GLY A 1 87 ? -2.352 -3.029 -7.074 1.00 81.50 87 GLY A CA 1
ATOM 694 C C . GLY A 1 87 ? -2.134 -3.759 -5.771 1.00 81.50 87 GLY A C 1
ATOM 695 O O . GLY A 1 87 ? -2.924 -4.629 -5.399 1.00 81.50 87 GLY A O 1
ATOM 696 N N . LEU A 1 88 ? -1.054 -3.393 -5.086 1.00 85.56 88 LEU A N 1
ATOM 697 C CA . LEU A 1 88 ? -0.819 -3.854 -3.731 1.00 85.56 88 LEU A CA 1
ATOM 698 C C . LEU A 1 88 ? -1.604 -2.984 -2.754 1.00 85.56 88 LEU A C 1
ATOM 700 O O . LEU A 1 88 ? -1.469 -1.766 -2.764 1.00 85.56 88 LEU A O 1
ATOM 704 N N . THR A 1 89 ? -2.353 -3.604 -1.859 1.00 86.00 89 THR A N 1
ATOM 705 C CA . THR A 1 89 ? -3.002 -2.937 -0.738 1.00 86.00 89 THR A CA 1
ATOM 706 C C . THR A 1 89 ? -2.460 -3.528 0.556 1.00 86.00 89 THR A C 1
ATOM 708 O O . THR A 1 89 ? -2.502 -4.740 0.758 1.00 86.00 89 THR A O 1
ATOM 711 N N . VAL A 1 90 ? -1.959 -2.666 1.435 1.00 88.69 90 VAL A N 1
ATOM 712 C CA . VAL A 1 90 ? -1.510 -2.993 2.787 1.00 88.69 90 VAL A CA 1
ATOM 713 C C . VAL A 1 90 ? -2.481 -2.355 3.768 1.00 88.69 90 VAL A C 1
ATOM 715 O O . VAL A 1 90 ? -2.658 -1.135 3.780 1.00 88.69 90 VAL A O 1
ATOM 718 N N . ILE A 1 91 ? -3.110 -3.191 4.585 1.00 88.25 91 ILE A N 1
ATOM 719 C CA . ILE A 1 91 ? -4.060 -2.790 5.616 1.00 88.25 91 ILE A CA 1
ATOM 720 C C . ILE A 1 91 ? -3.496 -3.236 6.956 1.00 88.25 91 ILE A C 1
ATOM 722 O O . ILE A 1 91 ? -3.354 -4.431 7.204 1.00 88.25 91 ILE A O 1
ATOM 726 N N . ALA A 1 92 ? -3.183 -2.279 7.817 1.00 90.06 92 ALA A N 1
ATOM 727 C CA . ALA A 1 92 ? -2.652 -2.543 9.145 1.00 90.06 92 ALA A CA 1
ATOM 728 C C . ALA A 1 92 ? -3.714 -2.343 10.232 1.00 90.06 92 ALA A C 1
ATOM 730 O O . ALA A 1 92 ? -4.565 -1.455 10.135 1.00 90.06 92 ALA A O 1
ATOM 731 N N . GLY A 1 93 ? -3.641 -3.141 11.291 1.00 88.62 93 GLY A N 1
ATOM 732 C CA . GLY A 1 93 ? -4.469 -2.996 12.486 1.00 88.62 93 GLY A CA 1
ATOM 733 C C . GLY A 1 93 ? -4.289 -1.666 13.216 1.00 88.62 93 GLY A C 1
ATOM 734 O O . GLY A 1 93 ? -5.223 -1.156 13.825 1.00 88.62 93 GLY A O 1
ATOM 735 N N . SER A 1 94 ? -3.100 -1.072 13.130 1.00 89.69 94 SER A N 1
ATOM 736 C CA . SER A 1 94 ? -2.738 0.177 13.794 1.00 89.69 94 SER A CA 1
ATOM 737 C C . SER A 1 94 ? -1.696 0.950 12.984 1.00 89.69 94 SER A C 1
ATOM 739 O O . SER A 1 94 ? -1.127 0.457 12.010 1.00 89.69 94 SER A O 1
ATOM 741 N N . GLU A 1 95 ? -1.418 2.187 13.390 1.00 89.94 95 GLU A N 1
ATOM 742 C CA . GLU A 1 95 ? -0.334 2.985 12.809 1.00 89.94 95 GLU A CA 1
ATOM 743 C C . GLU A 1 95 ? 1.046 2.360 13.073 1.00 89.94 95 GLU A C 1
ATOM 745 O O . GLU A 1 95 ? 1.891 2.301 12.178 1.00 89.94 95 GLU A O 1
ATOM 750 N N . ALA A 1 96 ? 1.260 1.803 14.268 1.00 89.25 96 ALA A N 1
ATOM 751 C CA . ALA A 1 96 ? 2.504 1.117 14.603 1.00 89.25 96 ALA A CA 1
ATOM 752 C C . ALA A 1 96 ? 2.740 -0.105 13.702 1.00 89.25 96 ALA A C 1
ATOM 754 O O . ALA A 1 96 ? 3.853 -0.313 13.212 1.00 89.25 96 ALA A O 1
ATOM 755 N N . THR A 1 97 ? 1.698 -0.897 13.430 1.00 89.69 97 THR A N 1
AT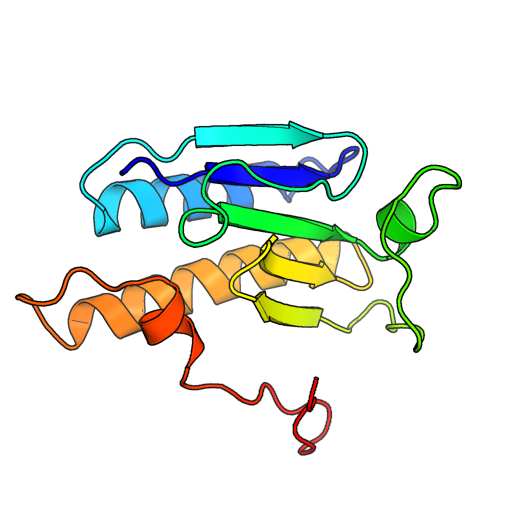OM 756 C CA . THR A 1 97 ? 1.816 -2.025 12.498 1.00 89.69 97 THR A CA 1
ATOM 757 C C . THR A 1 97 ? 1.922 -1.587 11.046 1.00 89.69 97 THR A C 1
ATOM 759 O O . THR A 1 97 ? 2.592 -2.267 10.270 1.00 89.69 97 THR A O 1
ATOM 762 N N . LEU A 1 98 ? 1.376 -0.426 10.672 1.00 90.69 98 LEU A N 1
ATOM 763 C CA . LEU A 1 98 ? 1.572 0.141 9.336 1.00 90.69 98 LEU A CA 1
ATOM 764 C C . LEU A 1 98 ? 3.032 0.545 9.093 1.00 90.69 98 LEU A C 1
ATOM 766 O O . LEU A 1 98 ? 3.578 0.226 8.036 1.00 90.69 98 LEU A O 1
ATOM 770 N N . ALA A 1 99 ? 3.685 1.176 10.074 1.00 89.50 99 ALA A N 1
ATOM 771 C CA . ALA A 1 99 ? 5.116 1.488 10.009 1.00 89.50 99 ALA A CA 1
ATOM 772 C C . ALA A 1 99 ? 5.950 0.206 9.835 1.00 89.50 99 ALA A C 1
ATOM 774 O O . ALA A 1 99 ? 6.774 0.096 8.924 1.00 89.50 99 ALA A O 1
ATOM 775 N N . GLN A 1 100 ? 5.666 -0.823 10.643 1.00 87.75 100 GLN A N 1
ATOM 776 C CA . GLN A 1 100 ? 6.319 -2.130 10.513 1.00 87.75 100 GLN A CA 1
ATOM 777 C C . GLN A 1 100 ? 6.077 -2.768 9.140 1.00 87.75 100 GLN A C 1
ATOM 779 O O . GLN A 1 100 ? 6.991 -3.376 8.577 1.00 87.75 100 GLN A O 1
ATOM 784 N N . ALA A 1 101 ? 4.867 -2.636 8.590 1.00 87.94 101 ALA A N 1
ATOM 785 C CA . ALA A 1 101 ? 4.531 -3.142 7.268 1.00 87.94 101 ALA A CA 1
ATOM 786 C C . ALA A 1 101 ? 5.349 -2.445 6.173 1.00 87.94 101 ALA A C 1
ATOM 788 O O . ALA A 1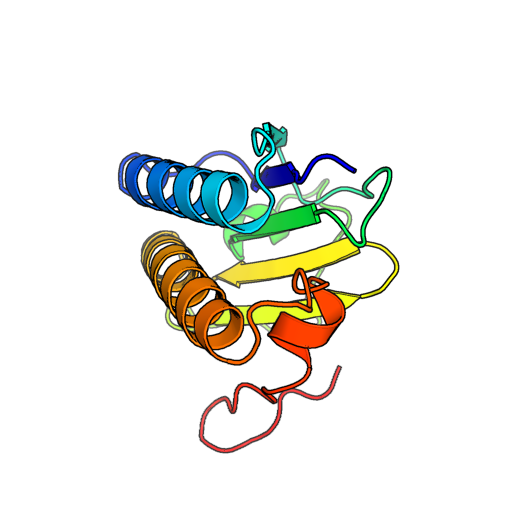 101 ? 5.885 -3.130 5.307 1.00 87.94 101 ALA A O 1
ATOM 789 N N . CYS A 1 102 ? 5.509 -1.119 6.240 1.00 89.75 102 CYS A N 1
ATOM 790 C CA . CYS A 1 102 ? 6.324 -0.352 5.291 1.00 89.75 102 CYS A CA 1
ATOM 791 C C . CYS A 1 102 ? 7.788 -0.811 5.307 1.00 89.75 102 CYS A C 1
ATOM 793 O O . CYS A 1 102 ? 8.361 -1.095 4.253 1.00 89.75 102 CYS A O 1
ATOM 795 N N . THR A 1 103 ? 8.364 -0.984 6.498 1.00 86.94 103 THR A N 1
ATOM 796 C CA . THR A 1 103 ? 9.733 -1.493 6.665 1.00 86.94 103 THR A CA 1
ATOM 797 C C . THR A 1 103 ? 9.886 -2.906 6.103 1.00 86.94 103 THR A C 1
ATOM 799 O O . THR A 1 103 ? 10.797 -3.170 5.316 1.00 86.94 103 THR A O 1
ATOM 802 N N . LYS A 1 104 ? 8.969 -3.823 6.447 1.00 83.44 104 LYS A N 1
ATOM 803 C CA . LYS A 1 104 ? 8.962 -5.197 5.911 1.00 83.44 104 LYS A CA 1
ATOM 804 C C . LYS A 1 104 ? 8.840 -5.209 4.392 1.00 83.44 104 LYS A C 1
ATOM 806 O O . LYS A 1 104 ? 9.555 -5.955 3.727 1.00 83.44 104 LYS A O 1
ATOM 811 N N . LEU A 1 105 ? 7.977 -4.361 3.843 1.00 84.81 105 LEU A N 1
ATOM 812 C CA . LEU A 1 105 ? 7.781 -4.238 2.409 1.00 84.81 105 LEU A CA 1
ATOM 813 C C . LEU A 1 105 ? 9.057 -3.769 1.706 1.00 84.81 105 LEU A C 1
ATOM 815 O O . LEU A 1 105 ? 9.459 -4.368 0.712 1.00 84.81 105 LEU A O 1
ATOM 819 N N . GLY A 1 106 ? 9.728 -2.753 2.254 1.00 83.94 106 GLY A N 1
ATOM 820 C CA . GLY A 1 106 ? 11.012 -2.274 1.747 1.00 83.94 106 GLY A CA 1
ATOM 821 C C . GLY A 1 106 ? 12.086 -3.367 1.727 1.00 83.94 106 GLY A C 1
ATOM 822 O O . GLY A 1 106 ? 12.797 -3.503 0.732 1.00 83.94 106 GLY A O 1
ATOM 823 N N . MET A 1 107 ? 12.172 -4.190 2.779 1.00 81.62 107 MET A N 1
ATOM 824 C CA . MET A 1 107 ? 13.106 -5.325 2.829 1.00 81.62 107 MET A CA 1
ATOM 825 C C . MET A 1 107 ? 12.797 -6.379 1.759 1.00 81.62 107 MET A C 1
ATOM 827 O O . MET A 1 107 ? 13.686 -6.733 0.986 1.00 81.62 107 MET A O 1
ATOM 831 N N . LEU A 1 108 ? 11.539 -6.819 1.650 1.00 77.44 108 LEU A N 1
ATOM 832 C CA . LEU A 1 108 ? 11.121 -7.829 0.667 1.00 77.44 108 LEU A CA 1
ATOM 833 C C . LEU A 1 108 ? 11.378 -7.372 -0.776 1.00 77.44 108 LEU A C 1
ATOM 835 O O . LEU A 1 108 ? 11.851 -8.144 -1.611 1.00 77.44 108 LEU A O 1
ATOM 839 N N . LEU A 1 109 ? 11.107 -6.096 -1.061 1.00 77.00 109 LEU A N 1
ATOM 840 C CA . LEU A 1 109 ? 11.383 -5.484 -2.358 1.00 77.00 109 LEU A CA 1
ATOM 841 C C . LEU A 1 109 ? 12.879 -5.529 -2.704 1.00 77.00 109 LEU A C 1
ATOM 843 O O . LEU A 1 109 ? 13.245 -5.870 -3.831 1.00 77.00 109 LEU A O 1
ATOM 847 N N . ARG A 1 110 ? 13.749 -5.230 -1.732 1.00 76.31 110 ARG A N 1
ATOM 848 C CA . ARG A 1 110 ? 15.207 -5.307 -1.902 1.00 76.31 110 ARG A CA 1
ATOM 849 C C . ARG A 1 110 ? 15.670 -6.751 -2.122 1.00 76.31 110 ARG A C 1
ATOM 851 O O . ARG A 1 110 ? 16.399 -6.999 -3.078 1.00 76.31 110 ARG A O 1
ATOM 858 N N . GLU A 1 111 ? 15.221 -7.704 -1.307 1.00 72.19 111 GLU A N 1
ATOM 859 C CA . GLU A 1 111 ? 15.612 -9.123 -1.406 1.00 72.19 111 GLU A CA 1
ATOM 860 C C . GLU A 1 111 ? 15.246 -9.759 -2.749 1.00 72.19 111 GLU A C 1
ATOM 862 O O . GLU A 1 111 ? 16.004 -10.550 -3.302 1.00 72.19 111 GLU A O 1
ATOM 867 N N . LYS A 1 112 ? 14.088 -9.412 -3.311 1.00 63.78 112 LYS A N 1
ATOM 868 C CA . LYS A 1 112 ? 13.681 -9.940 -4.616 1.00 63.78 112 LYS A CA 1
ATOM 869 C C . LYS A 1 112 ? 14.423 -9.302 -5.783 1.00 63.78 112 LYS A C 1
ATOM 871 O O . LYS A 1 112 ? 14.647 -9.967 -6.790 1.00 63.78 112 LYS A O 1
ATOM 876 N N . SER A 1 113 ? 14.837 -8.045 -5.649 1.00 56.62 113 SER A N 1
ATOM 877 C CA . SER A 1 113 ? 15.602 -7.356 -6.692 1.00 56.62 113 SER A CA 1
ATOM 878 C C . SER A 1 113 ? 17.023 -7.899 -6.878 1.00 56.62 113 SER A C 1
ATOM 880 O O . SER A 1 113 ? 17.567 -7.835 -7.976 1.00 56.62 113 SER A O 1
ATOM 882 N N . THR A 1 114 ? 17.624 -8.477 -5.834 1.00 54.59 114 THR A N 1
ATOM 883 C CA . THR A 1 114 ? 18.964 -9.079 -5.915 1.00 54.59 114 THR A CA 1
ATOM 884 C C . THR A 1 114 ? 18.954 -10.461 -6.572 1.00 54.59 114 THR A C 1
ATOM 886 O O . THR A 1 114 ? 20.014 -10.970 -6.930 1.00 54.59 114 THR A O 1
ATOM 889 N N . ALA A 1 115 ? 17.775 -11.061 -6.775 1.00 52.81 115 ALA A N 1
ATOM 890 C CA . ALA A 1 115 ? 17.626 -12.400 -7.338 1.00 52.81 115 ALA A CA 1
ATOM 891 C C . ALA A 1 115 ? 17.653 -12.450 -8.882 1.00 52.81 115 ALA A C 1
ATOM 893 O O . ALA A 1 115 ? 17.747 -13.541 -9.440 1.00 52.81 115 ALA A O 1
ATOM 894 N N . SER A 1 116 ? 17.599 -11.314 -9.592 1.00 45.81 116 SER A N 1
ATOM 895 C CA . SER A 1 116 ? 17.799 -11.269 -11.051 1.00 45.81 116 SER A CA 1
ATOM 896 C C . SER A 1 116 ? 18.123 -9.850 -11.528 1.00 45.81 116 SER A C 1
ATOM 898 O O . SER A 1 116 ? 17.291 -8.954 -11.428 1.00 45.81 116 SER A O 1
ATOM 900 N N . HIS A 1 117 ? 19.326 -9.637 -12.072 1.00 43.06 117 HIS A N 1
ATOM 901 C CA . HIS A 1 117 ? 19.753 -8.329 -12.587 1.00 43.06 117 HIS A CA 1
ATOM 902 C C . HIS A 1 117 ? 19.047 -7.905 -13.891 1.00 43.06 117 HIS A C 1
ATOM 904 O O . HIS A 1 117 ? 19.061 -6.717 -14.209 1.00 43.06 117 HIS A O 1
ATOM 910 N N . ASP A 1 118 ? 18.400 -8.835 -14.606 1.00 46.00 118 ASP A N 1
ATOM 911 C CA . ASP A 1 118 ? 17.741 -8.565 -15.896 1.00 46.00 118 ASP A CA 1
ATOM 912 C C . ASP A 1 118 ? 16.212 -8.427 -15.807 1.00 46.00 118 ASP A C 1
ATOM 914 O O . ASP A 1 118 ? 15.595 -7.837 -16.697 1.00 46.00 118 ASP A O 1
ATOM 918 N N . ASN A 1 119 ? 15.585 -8.882 -14.717 1.00 44.84 119 ASN A N 1
ATOM 919 C CA . ASN A 1 119 ? 14.147 -8.718 -14.511 1.00 44.84 119 ASN A CA 1
ATOM 920 C C . ASN A 1 119 ? 13.889 -7.565 -13.550 1.00 44.84 119 ASN A C 1
ATOM 922 O O . ASN A 1 119 ? 13.963 -7.713 -12.332 1.00 44.84 119 ASN A O 1
ATOM 926 N N . ARG A 1 120 ? 13.539 -6.404 -14.112 1.00 46.22 120 ARG A N 1
ATOM 927 C CA . ARG A 1 120 ? 12.899 -5.338 -13.335 1.00 46.22 120 ARG A CA 1
ATOM 928 C C . ARG A 1 120 ? 11.638 -5.931 -12.719 1.00 46.22 120 ARG A C 1
ATOM 930 O O . ARG A 1 120 ? 10.756 -6.337 -13.474 1.00 46.22 120 ARG A O 1
ATOM 937 N N . PRO A 1 121 ? 11.546 -6.012 -11.393 1.00 45.69 121 PRO A N 1
ATOM 938 C CA . PRO A 1 121 ? 10.508 -6.815 -10.800 1.00 45.69 121 PRO A CA 1
ATOM 939 C C . PRO A 1 121 ? 9.149 -6.132 -10.990 1.00 45.69 121 PRO A C 1
ATOM 941 O O . PRO A 1 121 ? 8.934 -5.003 -10.543 1.00 45.69 121 PRO A O 1
ATOM 944 N N . HIS A 1 122 ? 8.224 -6.811 -11.666 1.00 52.66 122 HIS A N 1
ATOM 945 C CA . HIS A 1 122 ? 6.820 -6.422 -11.629 1.00 52.66 122 HIS A CA 1
ATOM 946 C C . HIS A 1 122 ? 6.314 -6.638 -10.197 1.00 52.66 122 HIS A C 1
ATOM 948 O O . HIS A 1 122 ? 6.620 -7.665 -9.596 1.00 52.66 122 HIS A O 1
ATOM 954 N N . LEU A 1 123 ? 5.553 -5.691 -9.625 1.00 54.78 123 LEU A N 1
ATOM 955 C CA . LEU A 1 123 ? 5.001 -5.847 -8.266 1.00 54.78 123 LEU A CA 1
ATOM 956 C C . LEU A 1 123 ? 4.272 -7.189 -8.109 1.00 54.78 123 LEU A C 1
ATOM 958 O O . LEU A 1 123 ? 4.420 -7.866 -7.102 1.00 54.78 123 LEU A O 1
ATOM 962 N N . GLU A 1 124 ? 3.557 -7.606 -9.150 1.00 52.19 124 GLU A N 1
ATOM 963 C CA . GLU A 1 124 ? 2.928 -8.923 -9.248 1.00 52.19 124 GLU A CA 1
ATOM 964 C C . GLU A 1 124 ? 3.907 -10.070 -8.924 1.00 52.19 124 GLU A C 1
ATOM 966 O O . GLU A 1 124 ? 3.623 -10.891 -8.059 1.00 52.19 124 GLU A O 1
ATOM 971 N N . GLU A 1 125 ? 5.106 -10.070 -9.515 1.00 51.22 125 GLU A N 1
ATOM 972 C CA . GLU A 1 125 ? 6.158 -11.078 -9.300 1.00 51.22 125 GLU A CA 1
ATOM 973 C C . GLU A 1 125 ? 6.867 -10.939 -7.939 1.00 51.22 125 GLU A C 1
ATOM 975 O O . GLU A 1 125 ? 7.338 -11.930 -7.376 1.00 51.22 125 GLU A O 1
ATOM 980 N N . LEU A 1 126 ? 6.919 -9.724 -7.379 1.00 50.44 126 LEU A N 1
ATOM 981 C CA . LEU A 1 126 ? 7.468 -9.447 -6.041 1.00 50.44 126 LEU A CA 1
ATOM 982 C C . LEU A 1 126 ? 6.597 -10.022 -4.928 1.00 50.44 126 LEU A C 1
ATOM 984 O O . LEU A 1 126 ? 7.121 -10.442 -3.896 1.00 50.44 126 LEU A O 1
ATOM 988 N N . TYR A 1 127 ? 5.283 -10.045 -5.148 1.00 50.09 127 TYR A N 1
ATOM 989 C CA . TYR A 1 127 ? 4.291 -10.441 -4.151 1.00 50.09 127 TYR A CA 1
ATOM 990 C C . TYR A 1 127 ? 3.717 -11.845 -4.375 1.00 50.09 127 TYR A C 1
ATOM 992 O O . TYR A 1 127 ? 3.097 -12.386 -3.463 1.00 50.09 127 TYR A O 1
ATOM 1000 N N . TRP A 1 128 ? 3.983 -12.489 -5.522 1.00 39.09 128 TRP A N 1
ATOM 1001 C CA . TRP A 1 128 ? 3.518 -13.858 -5.806 1.00 39.09 128 TRP A CA 1
ATOM 1002 C C . TRP A 1 128 ? 4.224 -14.961 -4.995 1.00 39.09 128 TRP A C 1
ATOM 1004 O O . TRP A 1 128 ? 3.861 -16.132 -5.075 1.00 39.09 128 TRP A O 1
ATOM 1014 N N . THR A 1 129 ? 5.207 -14.630 -4.155 1.00 37.78 129 THR A N 1
ATOM 1015 C CA . THR A 1 129 ? 5.743 -15.580 -3.168 1.00 37.78 129 THR A CA 1
ATOM 1016 C C . THR A 1 129 ? 5.377 -15.146 -1.761 1.00 37.78 129 THR A C 1
ATOM 1018 O O . THR A 1 129 ? 6.199 -14.576 -1.047 1.00 37.78 129 THR A O 1
ATOM 1021 N N . GLY A 1 130 ? 4.144 -15.405 -1.348 1.00 33.06 130 GLY A N 1
ATOM 1022 C CA . GLY A 1 130 ? 3.775 -15.177 0.039 1.00 33.06 130 GLY A CA 1
ATOM 1023 C C . GLY A 1 130 ? 2.284 -15.214 0.267 1.00 33.06 130 GLY A C 1
ATOM 1024 O O . GLY A 1 130 ? 1.662 -14.175 0.446 1.00 33.06 130 GLY A O 1
ATOM 1025 N N . SER A 1 131 ? 1.725 -16.415 0.391 1.00 36.28 131 SER A N 1
ATOM 1026 C CA . SER A 1 131 ? 0.690 -16.602 1.402 1.00 36.28 131 SER A CA 1
ATOM 1027 C C . SER A 1 131 ? 1.303 -16.171 2.738 1.00 36.28 131 SER A C 1
ATOM 1029 O O . SER A 1 131 ? 2.022 -16.945 3.366 1.00 36.28 131 SER A O 1
ATOM 1031 N N . LEU A 1 132 ? 1.124 -14.908 3.128 1.00 38.75 132 LEU A N 1
ATOM 1032 C CA . LEU A 1 132 ? 1.493 -14.453 4.461 1.00 38.75 132 LEU A CA 1
ATOM 1033 C C . LEU A 1 132 ? 0.556 -15.182 5.416 1.00 38.75 132 LEU A C 1
ATOM 1035 O O . LE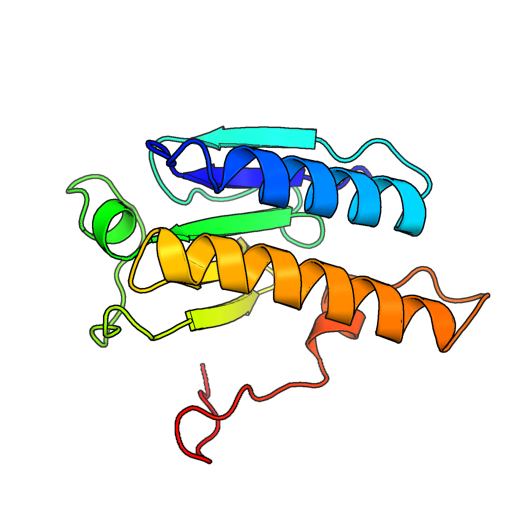U A 1 132 ? -0.654 -14.962 5.428 1.00 38.75 132 LEU A O 1
ATOM 1039 N N . LEU A 1 133 ? 1.129 -16.159 6.112 1.00 37.88 133 LEU A N 1
ATOM 1040 C CA . LEU A 1 133 ? 0.408 -17.001 7.040 1.00 37.88 133 LEU A CA 1
ATOM 1041 C C . LEU A 1 133 ? 0.090 -16.174 8.291 1.00 37.88 133 LEU A C 1
ATOM 1043 O O . LEU A 1 133 ? 1.014 -15.790 9.009 1.00 37.88 133 LEU A O 1
ATOM 1047 N N . LEU A 1 134 ? -1.189 -15.948 8.592 1.00 39.62 134 LEU A N 1
ATOM 1048 C CA . LEU A 1 134 ? -1.601 -15.550 9.940 1.00 39.62 134 LEU A CA 1
ATOM 1049 C C . LEU A 1 134 ? -1.650 -16.841 10.770 1.00 39.62 134 LEU A C 1
ATOM 1051 O O . LEU A 1 134 ? -2.388 -17.760 10.420 1.00 39.62 134 LEU A O 1
ATOM 1055 N N . ASN A 1 135 ? -0.828 -16.975 11.815 1.00 38.53 135 ASN A N 1
ATOM 1056 C CA . ASN A 1 135 ? -0.777 -18.183 12.662 1.00 38.53 135 ASN A CA 1
ATOM 1057 C C . ASN A 1 135 ? -0.586 -19.513 11.899 1.00 38.53 135 ASN A C 1
ATOM 1059 O O . ASN A 1 135 ? -1.126 -20.549 12.284 1.00 38.53 135 ASN A O 1
ATOM 1063 N N . GLY A 1 136 ? 0.169 -19.504 10.798 1.00 35.59 136 GLY A N 1
ATOM 1064 C CA . GLY A 1 136 ? 0.383 -20.711 9.993 1.00 35.59 136 GLY A CA 1
ATOM 1065 C C . GLY A 1 136 ? -0.741 -21.032 8.999 1.00 35.59 136 GLY A C 1
ATOM 1066 O O . GLY A 1 136 ? -0.687 -22.091 8.378 1.00 35.59 136 GLY A O 1
ATOM 1067 N N . GLN A 1 137 ? -1.726 -20.144 8.802 1.00 28.86 137 GLN A N 1
ATOM 1068 C CA . GLN A 1 137 ? -2.785 -20.333 7.806 1.00 28.86 137 GLN A CA 1
ATOM 1069 C C . GLN A 1 137 ? -2.731 -19.312 6.664 1.00 28.86 137 GLN A C 1
ATOM 1071 O O . GLN A 1 137 ? -2.608 -18.114 6.924 1.00 28.86 137 GLN A O 1
ATOM 1076 N N . PRO A 1 138 ? -2.833 -19.764 5.398 1.00 34.00 138 PRO A N 1
ATOM 1077 C CA . PRO A 1 138 ? -2.835 -18.873 4.248 1.00 34.00 138 PRO A CA 1
ATOM 1078 C C . PRO A 1 138 ? -4.094 -18.012 4.272 1.00 34.00 138 PRO A C 1
ATOM 1080 O O . PRO A 1 138 ? -5.208 -18.534 4.278 1.00 34.00 138 PRO A O 1
ATOM 1083 N N . ILE A 1 139 ? -3.915 -16.690 4.257 1.00 40.38 139 ILE A N 1
ATOM 1084 C CA . ILE A 1 139 ? -5.010 -15.761 3.992 1.00 40.38 139 ILE A CA 1
ATOM 1085 C C . ILE A 1 139 ? -5.319 -15.871 2.497 1.00 40.38 139 ILE A C 1
ATOM 1087 O O . ILE A 1 139 ? -4.672 -15.248 1.657 1.00 40.38 139 ILE A O 1
ATOM 1091 N N . VAL A 1 140 ? -6.256 -16.752 2.163 1.00 28.97 140 VAL A N 1
ATOM 1092 C CA . VAL A 1 140 ? -6.818 -16.858 0.817 1.00 28.97 140 VAL A CA 1
ATOM 1093 C C . VAL A 1 140 ? -7.812 -15.710 0.653 1.00 28.97 140 VAL A C 1
ATOM 1095 O O . VAL A 1 140 ? -8.764 -15.608 1.429 1.00 28.97 140 VAL A O 1
ATOM 1098 N N . ALA A 1 141 ? -7.560 -14.837 -0.322 1.00 31.47 141 ALA A N 1
ATOM 1099 C CA . ALA A 1 141 ? -8.580 -13.954 -0.883 1.00 31.47 141 ALA A CA 1
ATOM 1100 C C . ALA A 1 141 ? -9.446 -14.732 -1.882 1.00 31.47 141 ALA A C 1
ATOM 1102 O O . ALA A 1 141 ? -8.864 -15.533 -2.649 1.00 31.47 141 ALA A O 1
#

Sequence (141 aa):
MTMTLIVAKPVAENIEAELQELQHVLTTLTARPAQVAYSTFVETVVNPKESIQLTTIQQLKHPFSPFRLKQELQEEDILIVYSDRNGLTVIAGSEATLAQACTKLGMLLREKSTASHDNRPHLEELYWTGSLLLNGQPIVA